Protein AF-A0A8K0PAA3-F1 (afdb_monomer_lite)

pLDDT: mean 71.86, std 12.26, range [36.81, 88.88]

Foldseek 3Di:
DAFDPDAAPAEFDWDWDWDDDPVGIDTDIDTPLPDDDDDDDDPFPAFDDPVPQSNYKYWDDPDPPDDITIDTDGTDDPNHPCVVVVRVVVVVVCCVVCCVVCVPPD

Organism: Ladona fulva (NCBI:txid123851)

Radius of gyration: 17.22 Å; chains: 1; bounding b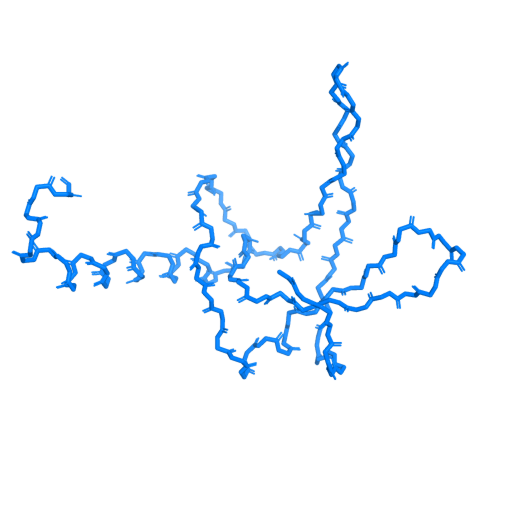ox: 40×32×52 Å

Sequence (106 aa):
MSRATSWGLCYLPHHGVHKFTPHGSKLRVALDASSILRTRYSKCQILITPVHRGLRHILWRDDSARALQEFELNTVIYGVVTSPYLAIRTLNQQLNDEGETFPWGA

Structure (mmCIF, N/CA/C/O backbone):
data_AF-A0A8K0PAA3-F1
#
_entry.id   AF-A0A8K0PAA3-F1
#
loop_
_atom_site.group_PDB
_atom_site.id
_atom_site.type_symbol
_atom_site.label_atom_id
_atom_site.label_alt_id
_atom_site.label_comp_id
_atom_site.label_asym_id
_atom_site.label_entity_id
_atom_site.label_seq_id
_atom_site.pdbx_PDB_ins_code
_atom_site.Cartn_x
_atom_site.Cartn_y
_atom_site.Cartn_z
_atom_site.occupancy
_atom_site.B_iso_or_equiv
_atom_site.auth_seq_id
_atom_site.auth_comp_id
_atom_site.auth_asym_id
_atom_site.auth_atom_id
_atom_site.pdbx_PDB_model_num
ATOM 1 N N . MET A 1 1 ? 3.661 -7.327 2.336 1.00 73.06 1 MET A N 1
ATOM 2 C CA . MET A 1 1 ? 3.349 -7.558 0.911 1.00 73.06 1 MET A CA 1
ATOM 3 C C . MET A 1 1 ? 3.538 -9.031 0.619 1.00 73.06 1 MET A C 1
ATOM 5 O O . MET A 1 1 ? 4.423 -9.633 1.220 1.00 73.06 1 MET A O 1
ATOM 9 N N . SER A 1 2 ? 2.714 -9.598 -0.248 1.00 83.94 2 SER A N 1
ATOM 10 C CA . SER A 1 2 ? 2.820 -10.981 -0.732 1.00 83.94 2 SER A CA 1
ATOM 11 C C . SER A 1 2 ? 2.639 -10.997 -2.246 1.00 83.94 2 SER A C 1
ATOM 13 O O . SER A 1 2 ? 2.134 -10.025 -2.804 1.00 83.94 2 SER A O 1
ATOM 15 N N . ARG A 1 3 ? 3.067 -12.068 -2.925 1.00 85.12 3 ARG A N 1
ATOM 16 C CA . ARG A 1 3 ? 2.736 -12.241 -4.348 1.00 85.12 3 ARG A CA 1
ATOM 17 C C . ARG A 1 3 ? 1.220 -12.307 -4.497 1.00 85.12 3 ARG A C 1
ATOM 19 O O . ARG A 1 3 ? 0.573 -12.977 -3.693 1.00 85.12 3 ARG A O 1
ATOM 26 N N . ALA A 1 4 ? 0.688 -11.613 -5.496 1.00 81.81 4 ALA A N 1
ATOM 27 C CA . ALA A 1 4 ? -0.734 -11.671 -5.787 1.00 81.81 4 ALA A CA 1
ATOM 28 C C . ALA A 1 4 ? -1.104 -13.089 -6.245 1.00 81.81 4 ALA A C 1
ATOM 30 O O . ALA A 1 4 ? -0.409 -13.688 -7.071 1.00 81.81 4 ALA A O 1
ATOM 31 N N . THR A 1 5 ? -2.171 -13.641 -5.672 1.00 79.62 5 THR A N 1
ATOM 32 C CA . THR A 1 5 ? -2.729 -14.949 -6.056 1.00 79.62 5 THR A CA 1
ATOM 33 C C . THR A 1 5 ? -3.873 -14.814 -7.062 1.00 79.62 5 THR A C 1
ATOM 35 O O . THR A 1 5 ? -4.281 -15.805 -7.663 1.00 79.62 5 THR A O 1
ATOM 38 N N . SER A 1 6 ? -4.359 -13.590 -7.275 1.00 80.31 6 SER A N 1
ATOM 39 C CA . SER A 1 6 ? -5.367 -13.211 -8.262 1.00 80.31 6 SER A CA 1
ATOM 40 C C . SER A 1 6 ? -4.981 -11.899 -8.941 1.00 80.31 6 SER A C 1
ATOM 42 O O . SER A 1 6 ? -4.197 -11.124 -8.397 1.00 80.31 6 SER A O 1
ATOM 44 N N . TRP A 1 7 ? -5.570 -11.632 -10.103 1.00 77.00 7 TRP A N 1
ATOM 45 C CA . TRP A 1 7 ? -5.410 -10.357 -10.801 1.00 77.00 7 TRP A CA 1
ATOM 46 C C . TRP A 1 7 ? -6.000 -9.210 -9.974 1.00 77.00 7 TRP A C 1
ATOM 48 O O . TRP A 1 7 ? -7.099 -9.339 -9.427 1.00 77.00 7 TRP A O 1
ATOM 58 N N . GLY A 1 8 ? -5.270 -8.100 -9.877 1.00 72.62 8 GLY A N 1
ATOM 59 C CA . GLY A 1 8 ? -5.733 -6.896 -9.203 1.00 72.62 8 GLY A CA 1
ATOM 60 C C . GLY A 1 8 ? -6.891 -6.232 -9.941 1.00 72.62 8 GLY A C 1
ATOM 61 O O . GLY A 1 8 ? -6.860 -6.060 -11.157 1.00 72.62 8 GLY A O 1
ATOM 62 N N . LEU A 1 9 ? -7.904 -5.796 -9.191 1.00 77.56 9 LEU A N 1
ATOM 63 C CA . LEU A 1 9 ? -8.978 -4.952 -9.727 1.00 77.56 9 LEU A CA 1
ATOM 64 C C . LEU A 1 9 ? -8.473 -3.533 -10.036 1.00 77.56 9 LEU A C 1
ATOM 66 O O . LEU A 1 9 ? -9.050 -2.833 -10.863 1.00 77.56 9 LEU A O 1
ATOM 70 N N . CYS A 1 10 ? -7.411 -3.097 -9.352 1.00 76.88 10 CYS A N 1
ATOM 71 C CA . CYS A 1 10 ? -6.773 -1.799 -9.540 1.00 76.88 10 CYS A CA 1
ATOM 72 C C . CYS A 1 10 ? -5.281 -1.873 -9.184 1.00 76.88 10 CYS A C 1
ATOM 74 O O . CYS A 1 10 ? -4.901 -2.536 -8.212 1.00 76.88 10 CYS A O 1
ATOM 76 N N . TYR A 1 11 ? -4.454 -1.150 -9.943 1.00 81.06 11 TYR A N 1
ATOM 77 C CA . TYR A 1 11 ? -3.011 -1.051 -9.737 1.00 81.06 11 TYR A CA 1
ATOM 78 C C . TYR A 1 11 ? -2.627 0.342 -9.251 1.00 81.06 11 TYR A C 1
ATOM 80 O O . TYR A 1 11 ? -2.999 1.348 -9.853 1.00 81.06 11 TYR A O 1
ATOM 88 N N . LEU A 1 12 ? -1.843 0.401 -8.176 1.00 80.19 12 LEU A N 1
ATOM 89 C CA . LEU A 1 12 ? -1.353 1.662 -7.639 1.00 80.19 12 LEU A CA 1
ATOM 90 C 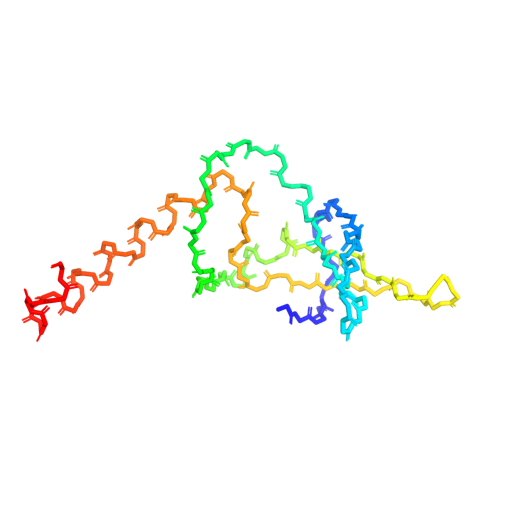C . LEU A 1 12 ? -0.116 2.125 -8.426 1.00 80.19 12 LEU A C 1
ATOM 92 O O . LEU A 1 12 ? 0.883 1.387 -8.479 1.00 80.19 12 LEU A O 1
ATOM 96 N N . PRO A 1 13 ? -0.138 3.340 -9.007 1.00 79.00 13 PRO A N 1
ATOM 97 C CA . PRO A 1 13 ? 1.054 3.921 -9.599 1.00 79.00 13 PRO A CA 1
ATOM 98 C C . PRO A 1 13 ? 2.117 4.092 -8.516 1.00 79.00 13 PRO A C 1
ATOM 100 O O . PRO A 1 13 ? 1.843 4.469 -7.374 1.00 79.00 13 PRO A O 1
ATOM 103 N N . HIS A 1 14 ? 3.354 3.762 -8.858 1.00 80.94 14 HIS A N 1
ATOM 104 C CA . HIS A 1 14 ? 4.468 3.847 -7.931 1.00 80.94 14 HIS A CA 1
ATOM 105 C C . HIS A 1 14 ? 5.770 4.064 -8.686 1.00 80.94 14 HIS A C 1
ATOM 107 O O . HIS A 1 14 ? 5.898 3.690 -9.850 1.00 80.94 14 HIS A O 1
ATOM 113 N N . HIS A 1 15 ? 6.742 4.675 -8.017 1.00 78.25 15 HIS A N 1
ATOM 114 C CA . HIS A 1 15 ? 8.066 4.903 -8.576 1.00 78.25 15 HIS A CA 1
ATOM 115 C C . HIS A 1 15 ? 9.158 4.558 -7.565 1.00 78.25 15 HIS A C 1
ATOM 117 O O . HIS A 1 15 ? 8.993 4.666 -6.344 1.00 78.25 15 HIS A O 1
ATOM 123 N N . GLY A 1 16 ? 10.294 4.107 -8.094 1.00 77.38 16 GLY A N 1
ATOM 124 C CA . GLY A 1 16 ? 11.490 3.848 -7.309 1.00 77.38 16 GLY A CA 1
ATOM 125 C C . GLY A 1 16 ? 12.133 5.156 -6.858 1.00 77.38 16 GLY A C 1
ATOM 126 O O . GLY A 1 16 ? 12.425 6.032 -7.665 1.00 77.38 16 GLY A O 1
ATOM 127 N N . VAL A 1 17 ? 12.390 5.277 -5.561 1.00 77.94 17 VAL A N 1
ATOM 128 C CA . VAL A 1 17 ? 13.191 6.346 -4.968 1.00 77.94 17 VAL A CA 1
ATOM 129 C C . VAL A 1 17 ? 14.518 5.743 -4.535 1.00 77.94 17 VAL A C 1
ATOM 131 O O . VAL A 1 17 ? 14.599 5.009 -3.544 1.00 77.94 17 VAL A O 1
ATOM 134 N N . HIS A 1 18 ? 15.571 6.059 -5.281 1.00 75.69 18 HIS A N 1
ATOM 135 C CA . HIS A 1 18 ? 16.930 5.680 -4.925 1.00 75.69 18 HIS A CA 1
ATOM 136 C C . HIS A 1 18 ? 17.459 6.640 -3.865 1.00 75.69 18 HIS A C 1
ATOM 138 O O . HIS A 1 18 ? 17.556 7.845 -4.088 1.00 75.69 18 HIS A O 1
ATOM 144 N N . LYS A 1 19 ? 17.823 6.105 -2.699 1.00 73.50 19 LYS A N 1
ATOM 145 C CA . LYS A 1 19 ? 18.545 6.865 -1.682 1.00 73.50 19 LYS A CA 1
ATOM 146 C C . LYS A 1 19 ? 19.966 6.338 -1.588 1.00 73.50 19 LYS A C 1
ATOM 148 O O . LYS A 1 19 ? 20.182 5.221 -1.122 1.00 73.50 19 LYS A O 1
ATOM 153 N N . PHE A 1 20 ? 20.920 7.153 -2.007 1.00 74.38 20 PHE A N 1
ATOM 154 C CA . PHE A 1 20 ? 22.335 6.858 -1.834 1.00 74.38 20 PHE A CA 1
ATOM 155 C C . PHE A 1 20 ? 22.757 7.224 -0.411 1.00 74.38 20 PHE A C 1
ATOM 157 O O . PHE A 1 20 ? 22.494 8.333 0.059 1.00 74.38 20 PHE A O 1
ATOM 164 N N . THR A 1 21 ? 23.358 6.275 0.301 1.00 75.06 21 THR A N 1
ATOM 165 C CA . THR A 1 21 ? 24.011 6.510 1.590 1.00 75.06 21 THR A CA 1
ATOM 166 C C . THR A 1 21 ? 25.475 6.068 1.499 1.00 75.06 21 THR A C 1
ATOM 168 O O . THR A 1 21 ? 25.815 5.256 0.636 1.00 75.06 21 THR A O 1
ATOM 171 N N . PRO A 1 22 ? 26.363 6.553 2.389 1.00 76.19 22 PRO A N 1
ATOM 172 C CA . PRO A 1 22 ? 27.779 6.173 2.365 1.00 76.19 22 PRO A CA 1
ATOM 173 C C . PRO A 1 22 ? 28.035 4.663 2.525 1.00 76.19 22 PRO A C 1
ATOM 175 O O . PRO A 1 22 ? 29.129 4.202 2.243 1.00 76.19 22 PRO A O 1
ATOM 178 N N . HIS A 1 23 ? 27.043 3.897 2.999 1.00 77.88 23 HIS A N 1
ATOM 179 C CA . HIS A 1 23 ? 27.126 2.450 3.250 1.00 77.88 23 HIS A CA 1
ATOM 180 C C . HIS A 1 23 ? 26.333 1.615 2.223 1.00 77.88 23 HIS A C 1
ATOM 182 O O . HIS A 1 23 ? 26.143 0.417 2.417 1.00 77.88 23 HIS A O 1
ATOM 188 N N . GLY A 1 24 ? 25.822 2.233 1.152 1.00 73.44 24 GLY A N 1
ATOM 189 C CA . GLY A 1 24 ? 25.108 1.537 0.082 1.00 73.44 24 GLY A CA 1
ATOM 190 C C . GLY A 1 24 ? 23.966 2.347 -0.524 1.00 73.44 24 GLY A C 1
ATOM 191 O O . GLY A 1 24 ? 23.534 3.377 -0.009 1.00 73.44 24 GLY A O 1
ATOM 192 N N . SER A 1 25 ? 23.439 1.868 -1.646 1.00 72.69 25 SER A N 1
ATOM 193 C CA . SER A 1 25 ? 22.199 2.403 -2.203 1.00 72.69 25 SER A CA 1
ATOM 194 C C . SER A 1 25 ? 21.007 1.634 -1.630 1.00 72.69 25 SER A C 1
ATOM 196 O O . SER A 1 25 ? 21.017 0.408 -1.537 1.00 72.69 25 SER A O 1
ATOM 198 N N . LYS A 1 26 ? 19.970 2.357 -1.203 1.00 73.31 26 LYS A N 1
ATOM 199 C CA . LYS A 1 26 ? 18.703 1.774 -0.755 1.00 73.31 26 LYS A CA 1
ATOM 200 C C . LYS A 1 26 ? 17.601 2.201 -1.711 1.00 73.31 26 LYS A C 1
ATOM 202 O O . LYS A 1 26 ? 17.242 3.379 -1.745 1.00 73.31 26 LYS A O 1
ATOM 207 N N . LEU A 1 27 ? 17.041 1.240 -2.440 1.00 72.00 27 LEU A N 1
ATOM 208 C CA . LEU A 1 27 ? 15.825 1.450 -3.215 1.00 72.00 27 LEU A CA 1
ATOM 209 C C . LEU A 1 27 ? 14.619 1.449 -2.270 1.00 72.00 27 LEU A C 1
ATOM 211 O O . LEU A 1 27 ? 14.456 0.559 -1.432 1.00 72.00 27 LEU A O 1
ATOM 215 N N . ARG A 1 28 ? 13.791 2.484 -2.373 1.00 74.38 28 ARG A N 1
ATOM 216 C CA . ARG A 1 28 ? 12.477 2.559 -1.732 1.00 74.38 28 ARG A CA 1
ATOM 217 C C . ARG A 1 28 ? 11.422 2.665 -2.817 1.00 74.38 28 ARG A C 1
ATOM 219 O O . ARG A 1 28 ? 11.688 3.227 -3.869 1.00 74.38 28 ARG A O 1
ATOM 226 N N . VAL A 1 29 ? 10.225 2.172 -2.545 1.00 73.62 29 VAL A N 1
ATOM 227 C CA . VAL A 1 29 ? 9.078 2.363 -3.434 1.00 73.62 29 VAL A CA 1
ATOM 228 C C . VAL A 1 29 ? 8.219 3.467 -2.849 1.00 73.62 29 VAL A C 1
ATOM 230 O O . VAL A 1 29 ? 7.768 3.353 -1.708 1.00 73.62 29 VAL A O 1
ATOM 233 N N . ALA A 1 30 ? 8.032 4.546 -3.602 1.00 71.75 30 ALA A N 1
ATOM 234 C CA . ALA A 1 30 ? 7.027 5.548 -3.299 1.00 71.75 30 ALA A CA 1
ATOM 235 C C . ALA A 1 30 ? 5.765 5.191 -4.083 1.00 71.75 30 ALA A C 1
ATOM 237 O O . ALA A 1 30 ? 5.775 5.173 -5.312 1.00 71.75 30 ALA A O 1
ATOM 238 N N . LEU A 1 31 ? 4.697 4.865 -3.359 1.00 71.38 31 LEU A N 1
ATOM 239 C CA . LEU A 1 31 ? 3.373 4.709 -3.947 1.00 71.38 31 LEU A CA 1
ATOM 240 C C . LEU A 1 31 ? 2.807 6.115 -4.145 1.00 71.38 31 LEU A C 1
ATOM 242 O O . LEU A 1 31 ? 2.760 6.893 -3.188 1.00 71.38 31 LEU A O 1
ATOM 246 N N . ASP A 1 32 ? 2.410 6.447 -5.369 1.00 60.81 32 ASP A N 1
ATOM 247 C CA . ASP A 1 32 ? 1.676 7.678 -5.629 1.00 60.81 32 ASP A CA 1
ATOM 248 C C . ASP A 1 32 ? 0.225 7.450 -5.208 1.00 60.81 32 ASP A C 1
ATOM 250 O O . ASP A 1 32 ? -0.622 6.977 -5.961 1.00 60.81 32 ASP A O 1
ATOM 254 N N . ALA A 1 33 ? -0.025 7.703 -3.929 1.00 54.31 33 ALA A N 1
ATOM 255 C CA . ALA A 1 33 ? -1.346 7.615 -3.333 1.00 54.31 33 ALA A CA 1
ATOM 256 C C . ALA A 1 33 ? -2.051 8.981 -3.310 1.00 54.31 33 ALA A C 1
ATOM 258 O O . ALA A 1 33 ? -2.963 9.142 -2.504 1.00 54.31 33 ALA A O 1
ATOM 259 N N . SER A 1 34 ? -1.612 9.951 -4.135 1.00 46.22 34 SER A N 1
ATOM 260 C CA . SER A 1 34 ? -1.944 11.385 -4.073 1.00 46.22 34 SER A CA 1
ATOM 261 C C . SER A 1 34 ? -3.390 11.699 -3.688 1.00 46.22 34 SER A C 1
ATOM 263 O O . SER A 1 34 ? -4.278 12.001 -4.473 1.00 46.22 34 SER A O 1
ATOM 265 N N . SER A 1 35 ? -3.581 11.718 -2.382 1.00 41.97 35 SER A N 1
ATOM 266 C CA . SER A 1 35 ? -4.590 12.468 -1.686 1.00 41.97 35 SER A CA 1
ATOM 267 C C . SER A 1 35 ? -3.893 12.926 -0.406 1.00 41.97 35 SER A C 1
ATOM 269 O O . SER A 1 35 ? -3.549 12.154 0.487 1.00 41.97 35 SER A O 1
ATOM 271 N N . ILE A 1 36 ? -3.497 14.200 -0.467 1.00 42.16 36 ILE A N 1
ATOM 272 C CA . ILE A 1 36 ? -2.686 14.961 0.487 1.00 42.16 36 ILE A CA 1
ATOM 273 C C . ILE A 1 36 ? -2.994 14.576 1.934 1.00 42.16 36 ILE A C 1
ATOM 275 O O . ILE A 1 36 ? -4.142 14.666 2.348 1.00 42.16 36 ILE A O 1
ATOM 279 N N . LEU A 1 37 ? -1.957 14.282 2.728 1.00 39.88 37 LEU A N 1
ATOM 280 C CA . LEU A 1 37 ? -1.923 14.653 4.144 1.00 39.88 37 LEU A CA 1
ATOM 281 C C . LEU A 1 37 ? -0.483 14.834 4.636 1.00 39.88 37 LEU A C 1
ATOM 283 O O . LEU A 1 37 ? 0.415 14.020 4.423 1.00 39.88 37 LEU A O 1
ATOM 287 N N . ARG A 1 38 ? -0.285 15.988 5.269 1.00 40.62 38 ARG A N 1
ATOM 288 C CA . ARG A 1 38 ? 0.980 16.594 5.671 1.00 40.62 38 ARG A CA 1
ATOM 289 C C . ARG A 1 38 ? 1.332 16.182 7.100 1.00 40.62 38 ARG A C 1
ATOM 291 O O . ARG A 1 38 ? 1.436 17.043 7.962 1.00 40.62 38 ARG A O 1
ATOM 298 N N . THR A 1 39 ? 1.523 14.892 7.362 1.00 36.81 39 THR A N 1
ATOM 299 C CA . THR A 1 39 ? 2.004 14.456 8.683 1.00 36.81 39 THR A CA 1
ATOM 300 C C . THR A 1 39 ? 2.888 13.226 8.550 1.00 36.81 39 THR A C 1
ATOM 302 O O . THR A 1 39 ? 2.482 12.197 8.016 1.00 36.81 39 THR A O 1
ATOM 305 N N . ARG A 1 40 ? 4.140 13.347 9.002 1.00 44.88 40 ARG A N 1
ATOM 306 C CA . ARG A 1 40 ? 5.059 12.212 9.124 1.00 44.88 40 ARG A CA 1
ATOM 307 C C . ARG A 1 40 ? 4.757 11.470 10.431 1.00 44.88 40 ARG A C 1
ATOM 309 O O . ARG A 1 40 ? 4.428 12.119 11.414 1.00 44.88 40 ARG A O 1
ATOM 316 N N . TYR A 1 41 ? 4.951 10.148 10.401 1.00 46.25 41 TYR A N 1
ATOM 317 C CA . TYR A 1 41 ? 4.911 9.165 11.504 1.00 46.25 41 TYR A CA 1
ATOM 318 C C . TYR A 1 41 ? 3.551 8.518 11.822 1.00 46.25 41 TYR A C 1
ATOM 320 O O . TYR A 1 41 ? 2.719 9.111 12.495 1.00 46.25 41 TYR A O 1
ATOM 328 N N . SER A 1 42 ? 3.374 7.245 11.430 1.00 46.31 42 SER A N 1
ATOM 329 C CA . SER A 1 42 ? 2.515 6.257 12.136 1.00 46.31 42 SER A CA 1
ATOM 330 C C . SER A 1 42 ? 2.831 4.840 11.643 1.00 46.31 42 SER A C 1
ATOM 332 O O . SER A 1 42 ? 2.545 4.533 10.501 1.00 46.31 42 SER A O 1
ATOM 334 N N . LYS A 1 43 ? 3.449 3.946 12.417 1.00 42.56 43 LYS A N 1
ATOM 335 C CA . LYS A 1 43 ? 3.791 2.573 11.970 1.00 42.56 43 LYS A CA 1
ATOM 336 C C . LYS A 1 43 ? 2.539 1.833 11.439 1.00 42.56 43 LYS A C 1
ATOM 338 O O . LYS A 1 43 ? 1.590 1.629 12.183 1.00 42.56 43 LYS A O 1
ATOM 343 N N . CYS A 1 44 ? 2.511 1.444 10.161 1.00 53.12 44 CYS A N 1
ATOM 344 C CA . CYS A 1 44 ? 1.352 0.780 9.545 1.00 53.12 44 CYS A CA 1
ATOM 345 C C . CYS A 1 44 ? 1.251 -0.705 9.949 1.00 53.12 44 CYS A C 1
ATOM 347 O O . CYS A 1 44 ? 1.662 -1.584 9.195 1.00 53.12 44 CYS A O 1
ATOM 349 N N . GLN A 1 45 ? 0.715 -0.991 11.139 1.00 57.88 45 GLN A N 1
ATOM 350 C CA . GLN A 1 45 ? 0.473 -2.357 11.643 1.00 57.88 45 GLN A CA 1
ATOM 351 C C . GLN A 1 45 ? -0.989 -2.817 11.487 1.00 57.88 45 GLN A C 1
ATOM 353 O O . GLN A 1 45 ? -1.417 -3.761 12.140 1.00 57.88 45 GLN A O 1
ATOM 358 N N . ILE A 1 46 ? -1.763 -2.177 10.607 1.00 65.94 46 ILE A N 1
ATOM 359 C CA . ILE A 1 46 ? -3.175 -2.514 10.386 1.00 65.94 46 ILE A CA 1
ATOM 360 C C . ILE A 1 46 ? -3.281 -3.425 9.165 1.00 65.94 46 ILE A C 1
ATOM 362 O O . ILE A 1 46 ? -3.015 -2.994 8.037 1.00 65.94 46 ILE A O 1
ATOM 366 N N . LEU A 1 47 ? -3.664 -4.681 9.396 1.00 74.44 47 LEU A N 1
ATOM 367 C CA . LEU A 1 47 ? -3.960 -5.642 8.338 1.00 74.44 47 LEU A CA 1
ATOM 368 C C . LEU A 1 47 ? -5.286 -5.296 7.659 1.00 74.44 47 LEU A C 1
ATOM 370 O O . LEU A 1 47 ? -6.275 -4.967 8.307 1.00 74.44 47 LEU A O 1
ATOM 374 N N . ILE A 1 48 ? -5.302 -5.397 6.336 1.00 72.31 48 ILE A N 1
ATOM 375 C CA . ILE A 1 48 ? -6.505 -5.197 5.532 1.00 72.31 48 ILE A CA 1
ATOM 376 C C . ILE A 1 48 ? -7.258 -6.524 5.450 1.00 72.31 48 ILE A C 1
ATOM 378 O O . ILE A 1 48 ? -6.652 -7.582 5.238 1.00 72.31 48 ILE A O 1
ATOM 382 N N . THR A 1 49 ? -8.581 -6.467 5.577 1.00 75.81 49 THR A N 1
ATOM 383 C CA . THR A 1 49 ? -9.473 -7.608 5.344 1.00 75.81 49 THR A CA 1
ATOM 384 C C . THR A 1 49 ? -9.257 -8.163 3.931 1.00 75.81 49 THR A C 1
ATOM 386 O O . THR A 1 49 ? -9.206 -7.364 2.996 1.00 75.81 49 THR A O 1
ATOM 389 N N . PRO A 1 50 ? -9.170 -9.492 3.727 1.00 76.62 50 PRO A N 1
ATOM 390 C CA . PRO A 1 50 ? -8.892 -10.092 2.415 1.00 76.62 50 PRO A CA 1
ATOM 391 C C . PRO A 1 50 ? -9.745 -9.539 1.262 1.00 76.62 50 PRO A C 1
ATOM 393 O O . PRO A 1 50 ? -9.220 -9.268 0.189 1.00 76.62 50 PRO A O 1
ATOM 396 N N . VAL A 1 51 ? -11.028 -9.252 1.517 1.00 74.31 51 VAL A N 1
ATOM 397 C CA . VAL A 1 51 ? -11.969 -8.693 0.527 1.00 74.31 51 VAL A CA 1
ATOM 398 C C . VAL A 1 51 ? -11.538 -7.335 -0.051 1.00 74.31 51 VAL A C 1
ATOM 400 O O . VAL A 1 51 ? -11.893 -7.003 -1.177 1.00 74.31 51 VAL A O 1
ATOM 403 N N . HIS A 1 52 ? -10.760 -6.543 0.692 1.00 69.31 52 HIS A N 1
ATOM 404 C CA . HIS A 1 52 ? -10.331 -5.202 0.280 1.00 69.31 52 HIS A CA 1
ATOM 405 C C . HIS A 1 52 ? -8.895 -5.152 -0.251 1.00 69.31 52 HIS A C 1
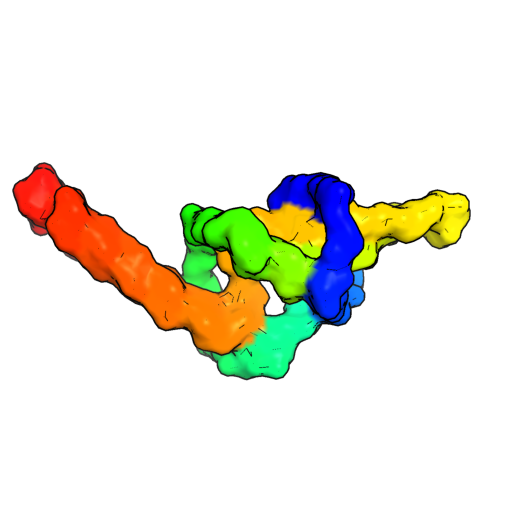ATOM 407 O O . HIS A 1 52 ? -8.425 -4.082 -0.646 1.00 69.31 52 HIS A O 1
ATOM 413 N N . ARG A 1 53 ? -8.179 -6.280 -0.265 1.00 74.00 53 ARG A N 1
ATOM 414 C CA . ARG A 1 53 ? -6.790 -6.313 -0.737 1.00 74.00 53 ARG A CA 1
ATOM 415 C C . ARG A 1 53 ? -6.675 -6.287 -2.262 1.00 74.00 53 ARG A C 1
ATOM 417 O O . ARG A 1 53 ? -5.738 -5.682 -2.773 1.00 74.00 53 ARG A O 1
ATOM 424 N N . GLY A 1 54 ? -7.702 -6.781 -2.963 1.00 68.94 54 GLY A N 1
ATOM 425 C CA . GLY A 1 54 ? -7.823 -6.752 -4.430 1.00 68.94 54 GLY A CA 1
ATOM 426 C C . GLY A 1 54 ? -7.734 -5.358 -5.070 1.00 68.94 54 GLY A C 1
ATOM 427 O O . GLY A 1 54 ? -7.497 -5.228 -6.267 1.00 68.94 54 GLY A O 1
ATOM 428 N N . LEU A 1 55 ? -7.912 -4.299 -4.271 1.00 69.25 55 LEU A N 1
ATOM 429 C CA . LEU A 1 55 ? -7.833 -2.899 -4.700 1.00 69.25 55 LEU A CA 1
ATOM 430 C C . LEU A 1 55 ? -6.431 -2.288 -4.531 1.00 69.25 55 LEU A C 1
ATOM 432 O O . LEU A 1 55 ? -6.250 -1.096 -4.771 1.00 69.25 55 LEU A O 1
ATOM 436 N N . ARG A 1 56 ? -5.452 -3.055 -4.036 1.00 75.44 56 ARG A N 1
ATOM 437 C CA . ARG A 1 56 ? -4.120 -2.553 -3.664 1.00 75.44 56 ARG A CA 1
ATOM 438 C C . ARG A 1 56 ? -3.015 -3.444 -4.211 1.00 75.44 56 ARG A C 1
ATOM 440 O O . ARG A 1 56 ? -2.219 -4.011 -3.457 1.00 75.44 56 ARG A O 1
ATOM 447 N N . HIS A 1 57 ? -2.981 -3.539 -5.533 1.00 83.69 57 HIS A N 1
ATOM 448 C CA . HIS A 1 57 ? -1.963 -4.281 -6.257 1.00 83.69 57 HIS A CA 1
ATOM 449 C C . HIS A 1 57 ? -0.885 -3.338 -6.790 1.00 83.69 57 HIS A C 1
ATOM 451 O O . HIS A 1 57 ? -1.148 -2.179 -7.118 1.00 83.69 57 HIS A O 1
ATOM 457 N N . ILE A 1 58 ? 0.347 -3.833 -6.862 1.00 85.50 58 ILE A N 1
ATOM 458 C CA . ILE A 1 58 ? 1.475 -3.145 -7.490 1.00 85.50 58 ILE A CA 1
ATOM 459 C C . ILE A 1 58 ? 2.175 -4.090 -8.460 1.00 85.50 58 ILE A C 1
ATOM 461 O O . ILE A 1 58 ? 2.281 -5.293 -8.218 1.00 85.50 58 ILE A O 1
ATOM 465 N N . LEU A 1 59 ? 2.679 -3.519 -9.548 1.00 86.06 59 LEU A N 1
ATOM 466 C CA . LEU A 1 59 ? 3.485 -4.220 -10.540 1.00 86.06 59 LEU A CA 1
ATOM 467 C C . LEU A 1 59 ? 4.963 -3.944 -10.285 1.00 86.06 59 LEU A C 1
ATOM 469 O O . LEU A 1 59 ? 5.421 -2.824 -10.457 1.00 86.06 59 LEU A O 1
ATOM 473 N N . TRP A 1 60 ? 5.721 -4.958 -9.897 1.00 83.81 60 TRP A N 1
ATOM 474 C CA . TRP A 1 60 ? 7.138 -4.839 -9.590 1.00 83.81 60 TRP A CA 1
ATOM 475 C C . TRP A 1 60 ? 7.995 -5.573 -10.614 1.00 83.81 60 TRP A C 1
ATOM 477 O O . TRP A 1 60 ? 7.679 -6.683 -11.045 1.00 83.81 60 TRP A O 1
ATOM 487 N N . ARG A 1 61 ? 9.127 -4.969 -10.969 1.00 84.12 61 ARG A N 1
ATOM 488 C CA . ARG A 1 61 ? 10.163 -5.606 -11.775 1.00 84.12 61 ARG A CA 1
ATOM 489 C C . ARG A 1 61 ? 11.521 -5.070 -11.347 1.00 84.12 61 ARG A C 1
ATOM 491 O O . ARG A 1 61 ? 11.712 -3.860 -11.289 1.00 84.12 61 ARG A O 1
ATOM 498 N N . ASP A 1 62 ? 12.440 -5.972 -11.035 1.00 80.50 62 ASP A N 1
ATOM 499 C CA . ASP A 1 62 ? 13.817 -5.650 -10.660 1.00 80.50 62 ASP A CA 1
ATOM 500 C C . ASP A 1 62 ? 14.730 -5.470 -11.880 1.00 80.50 62 ASP A C 1
ATOM 502 O O . ASP A 1 62 ? 15.609 -4.614 -11.866 1.00 80.50 62 ASP A O 1
ATOM 506 N N . ASP A 1 63 ? 14.488 -6.237 -12.943 1.00 79.56 63 ASP A N 1
ATOM 507 C CA . ASP A 1 63 ? 15.235 -6.179 -14.200 1.00 79.56 63 ASP A CA 1
ATOM 508 C C . ASP A 1 63 ? 14.268 -6.133 -15.384 1.00 79.56 63 ASP A C 1
ATOM 510 O O . ASP A 1 63 ? 13.368 -6.963 -15.488 1.00 79.56 63 ASP A O 1
ATOM 514 N N . SER A 1 64 ? 14.483 -5.191 -16.303 1.00 80.94 64 SER A N 1
ATOM 515 C CA . SER A 1 64 ? 13.751 -5.060 -17.566 1.00 80.94 64 SER A CA 1
ATOM 516 C C . SER A 1 64 ? 13.580 -6.376 -18.341 1.00 80.94 64 SER A C 1
ATOM 518 O O . SER A 1 64 ? 12.514 -6.576 -18.928 1.00 80.94 64 SER A O 1
ATOM 520 N N . ALA A 1 65 ? 14.566 -7.281 -18.281 1.00 85.12 65 ALA A N 1
ATOM 521 C CA . ALA A 1 65 ? 14.552 -8.579 -18.956 1.00 85.12 65 ALA A CA 1
ATOM 522 C C . ALA A 1 65 ? 13.653 -9.627 -18.275 1.00 85.12 65 ALA A C 1
ATOM 524 O O . ALA A 1 65 ? 13.289 -10.631 -18.889 1.00 85.12 65 ALA A O 1
ATOM 525 N N . ARG A 1 66 ? 13.279 -9.418 -17.008 1.00 83.69 66 ARG A N 1
ATOM 526 C CA . ARG A 1 66 ? 12.394 -10.317 -16.260 1.00 83.69 66 ARG A CA 1
ATOM 527 C C . ARG A 1 66 ? 10.9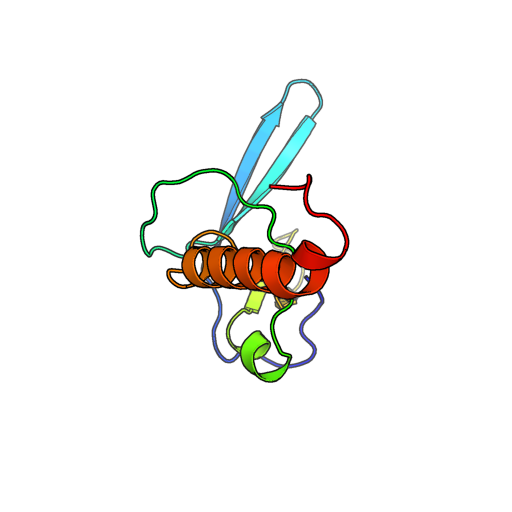28 -9.969 -16.498 1.00 83.69 66 ARG A C 1
ATOM 529 O O . ARG A 1 66 ? 10.563 -8.824 -16.763 1.00 83.69 66 ARG A O 1
ATOM 536 N N . ALA A 1 67 ? 10.065 -10.974 -16.375 1.00 85.25 67 ALA A N 1
ATOM 537 C CA . ALA A 1 67 ? 8.623 -10.770 -16.439 1.00 85.25 67 ALA A CA 1
ATOM 538 C C . ALA A 1 67 ? 8.147 -9.855 -15.296 1.00 85.25 67 ALA A C 1
ATOM 540 O O . ALA A 1 67 ? 8.674 -9.904 -14.182 1.00 85.25 67 ALA A O 1
ATOM 541 N N . LEU A 1 68 ? 7.134 -9.030 -15.576 1.00 85.44 68 LEU A N 1
ATOM 542 C CA . LEU A 1 68 ? 6.486 -8.189 -14.569 1.00 85.44 68 LEU A CA 1
ATOM 543 C C . LEU A 1 68 ? 5.876 -9.075 -13.478 1.00 85.44 68 LEU A C 1
ATOM 545 O O . LEU A 1 68 ? 5.149 -10.018 -13.785 1.00 85.44 68 LEU A O 1
ATOM 549 N N . GLN A 1 69 ? 6.176 -8.781 -12.219 1.00 87.88 69 GLN A N 1
ATOM 550 C CA . GLN A 1 69 ? 5.625 -9.492 -11.072 1.00 87.88 69 GLN A CA 1
ATOM 551 C C . GLN A 1 69 ? 4.525 -8.660 -10.426 1.00 87.88 69 GLN A C 1
ATOM 553 O O . GLN A 1 69 ? 4.617 -7.438 -10.365 1.00 87.88 69 GLN A O 1
ATOM 55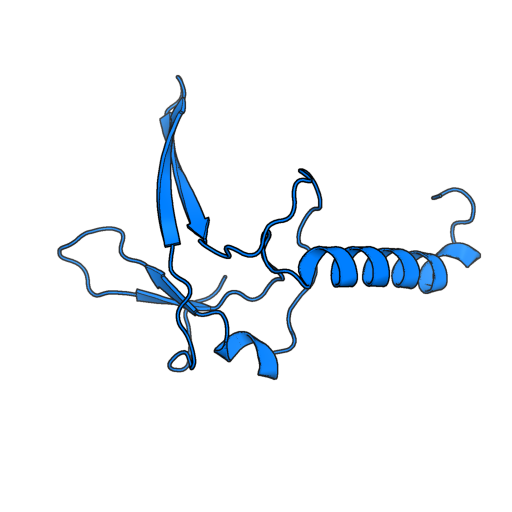8 N N . GLU A 1 70 ? 3.505 -9.324 -9.898 1.00 88.88 70 GLU A N 1
ATOM 559 C CA . GLU A 1 70 ? 2.397 -8.664 -9.219 1.00 88.88 70 GLU A CA 1
ATOM 560 C C . GLU A 1 70 ? 2.420 -8.964 -7.720 1.00 88.88 70 GLU A C 1
ATOM 562 O O . GLU A 1 70 ? 2.581 -10.114 -7.290 1.00 88.88 70 GLU A O 1
ATOM 567 N N . PHE A 1 71 ? 2.264 -7.912 -6.919 1.00 85.31 71 PHE A N 1
ATOM 568 C CA . PHE A 1 71 ? 2.263 -7.989 -5.466 1.00 85.31 71 PHE A CA 1
ATOM 569 C C . PHE A 1 71 ? 1.029 -7.320 -4.877 1.00 85.31 71 PHE A C 1
ATOM 571 O O . PHE A 1 71 ? 0.587 -6.268 -5.332 1.00 85.31 71 PHE A O 1
ATOM 578 N N . GLU A 1 72 ? 0.536 -7.917 -3.800 1.00 84.44 72 GLU A N 1
ATOM 579 C CA . GLU A 1 72 ? -0.609 -7.461 -3.028 1.00 84.44 72 GLU A CA 1
ATOM 580 C C . GLU A 1 72 ? -0.145 -6.840 -1.702 1.00 84.44 72 GLU A C 1
ATOM 582 O O . GLU A 1 72 ? 0.727 -7.360 -0.978 1.00 84.44 72 GLU A O 1
ATOM 587 N N . LEU A 1 73 ? -0.720 -5.682 -1.379 1.00 80.56 73 LEU A N 1
ATOM 588 C CA . LEU A 1 73 ? -0.429 -4.947 -0.155 1.00 80.56 73 LEU A CA 1
ATOM 589 C C . LEU A 1 73 ? -1.402 -5.353 0.957 1.00 80.56 73 LEU A C 1
ATOM 591 O O . LEU A 1 73 ? -2.555 -4.938 0.993 1.00 80.56 73 LEU A O 1
ATOM 595 N N . ASN A 1 74 ? -0.894 -6.123 1.920 1.00 78.38 74 ASN A N 1
ATOM 596 C CA . ASN A 1 74 ? -1.698 -6.674 3.022 1.00 78.38 74 ASN A CA 1
ATOM 597 C C . ASN A 1 74 ? -1.985 -5.683 4.160 1.00 78.38 74 ASN A C 1
ATOM 599 O O . ASN A 1 74 ? -2.790 -5.979 5.040 1.00 78.38 74 ASN A O 1
ATOM 603 N N . THR A 1 75 ? -1.306 -4.537 4.183 1.00 72.38 75 THR A N 1
ATOM 604 C CA . THR A 1 75 ? -1.376 -3.552 5.270 1.00 72.38 75 THR A CA 1
ATOM 605 C C . THR A 1 75 ? -1.822 -2.200 4.747 1.00 72.38 75 THR A C 1
ATOM 607 O O . THR A 1 75 ? -1.561 -1.855 3.592 1.00 72.38 75 THR A O 1
ATOM 610 N N . VAL A 1 76 ? -2.466 -1.404 5.605 1.00 69.50 76 VAL A N 1
ATOM 611 C CA . VAL A 1 76 ? -2.754 0.002 5.292 1.00 69.50 76 VAL A CA 1
ATOM 612 C C . VAL A 1 76 ? -1.446 0.700 4.923 1.00 69.50 76 VAL A C 1
ATOM 614 O O . VAL A 1 76 ? -0.459 0.561 5.632 1.00 69.50 76 VAL A O 1
ATOM 617 N N . ILE A 1 77 ? -1.415 1.390 3.786 1.00 70.94 77 ILE A N 1
ATOM 618 C CA . ILE A 1 77 ? -0.236 2.129 3.329 1.00 70.94 77 ILE A CA 1
ATOM 619 C C . ILE A 1 77 ? -0.355 3.599 3.705 1.00 70.94 77 ILE A C 1
ATOM 621 O O . ILE A 1 77 ? -1.453 4.145 3.793 1.00 70.94 77 ILE A O 1
ATOM 625 N N . TYR A 1 78 ? 0.789 4.249 3.886 1.00 64.06 78 TYR A N 1
ATOM 626 C CA . TYR A 1 78 ? 0.851 5.699 4.005 1.00 64.06 78 TYR A CA 1
ATOM 627 C C . TYR A 1 78 ? 0.313 6.375 2.745 1.00 64.06 78 TYR A C 1
ATOM 629 O O . TYR A 1 78 ? 0.542 5.895 1.637 1.00 64.06 78 TYR A O 1
ATOM 637 N N . GLY A 1 79 ? -0.348 7.519 2.921 1.00 62.78 79 GLY A N 1
ATOM 638 C CA . GLY A 1 79 ? -0.761 8.376 1.810 1.00 62.78 79 GLY A CA 1
ATOM 639 C C . GLY A 1 79 ? -2.152 8.100 1.244 1.00 62.78 79 GLY A C 1
ATOM 640 O O . GLY A 1 79 ? -2.557 8.824 0.350 1.00 62.78 79 GLY A O 1
ATOM 641 N N . VAL A 1 80 ? -2.911 7.127 1.764 1.00 65.69 80 VAL A N 1
ATOM 642 C CA . VAL A 1 80 ? -4.352 7.026 1.461 1.00 65.69 80 VAL A CA 1
ATOM 643 C C . VAL A 1 80 ? -5.159 7.882 2.440 1.00 65.69 80 VAL A C 1
ATOM 645 O O . VAL A 1 80 ? -4.905 7.832 3.647 1.00 65.69 80 VAL A O 1
ATOM 648 N N . VAL A 1 81 ? -6.162 8.619 1.946 1.00 67.50 81 VAL A N 1
ATOM 649 C CA . VAL A 1 81 ? -7.051 9.503 2.743 1.00 67.50 81 VAL A CA 1
ATOM 650 C C . VAL A 1 81 ? -7.608 8.868 4.011 1.00 67.50 81 VAL A C 1
ATOM 652 O O . VAL A 1 81 ? -7.782 9.541 5.022 1.00 67.50 81 VAL A O 1
ATOM 655 N N . THR A 1 82 ? -7.867 7.563 3.985 1.00 67.69 82 THR A N 1
ATOM 656 C CA . THR A 1 82 ? -8.459 6.836 5.112 1.00 67.69 82 THR A CA 1
ATOM 657 C C . THR A 1 82 ? -7.439 6.335 6.134 1.00 67.69 82 THR A C 1
ATOM 659 O O . THR A 1 82 ? -7.830 5.935 7.227 1.00 67.69 82 THR A O 1
ATOM 662 N N . SER A 1 83 ? -6.136 6.371 5.833 1.00 70.19 83 SER A N 1
ATOM 663 C CA . SER A 1 83 ? -5.086 5.879 6.735 1.00 70.19 83 SER A CA 1
ATOM 664 C C . SER A 1 83 ? -5.077 6.555 8.114 1.00 70.19 83 SER A C 1
ATOM 666 O O . SER A 1 83 ? -4.989 5.823 9.099 1.00 70.19 83 SER A O 1
ATOM 668 N N . PRO A 1 84 ? -5.159 7.896 8.246 1.00 72.12 84 PRO A N 1
ATOM 669 C CA . PRO A 1 84 ? -5.142 8.538 9.561 1.00 72.12 84 PRO A CA 1
ATOM 670 C C . PRO A 1 84 ? -6.417 8.259 10.358 1.00 72.12 84 PRO A C 1
ATOM 672 O O . PRO A 1 84 ? -6.334 8.008 11.556 1.00 72.12 84 PRO A O 1
ATOM 675 N N . TYR A 1 85 ? -7.578 8.218 9.695 1.00 77.81 85 TYR A N 1
ATOM 676 C CA . TYR A 1 85 ? -8.835 7.832 10.338 1.00 77.81 85 TYR A CA 1
ATOM 677 C C . TYR A 1 85 ? -8.749 6.418 10.927 1.00 77.81 85 TYR A C 1
ATOM 679 O O . TYR A 1 85 ? -9.081 6.207 12.093 1.00 77.81 85 TYR A O 1
ATOM 687 N N . LEU A 1 86 ? -8.244 5.457 10.145 1.00 75.44 86 LEU A N 1
ATOM 688 C CA . LEU A 1 86 ? -8.068 4.080 10.604 1.00 75.44 86 LEU A CA 1
ATOM 689 C C . LEU A 1 86 ? -7.057 3.986 11.751 1.00 75.44 86 LEU A C 1
ATOM 691 O O . LEU A 1 86 ? -7.338 3.293 12.719 1.00 75.44 86 LEU A O 1
ATOM 695 N N . ALA A 1 87 ? -5.936 4.711 11.680 1.00 75.94 87 ALA A N 1
ATOM 696 C CA . ALA A 1 87 ? -4.915 4.712 12.729 1.00 75.94 87 ALA A CA 1
ATOM 697 C C . ALA A 1 87 ? -5.440 5.247 14.072 1.00 75.94 87 ALA A C 1
ATOM 699 O O . ALA A 1 87 ? -5.218 4.627 15.112 1.00 75.94 87 ALA A O 1
ATOM 700 N N . ILE A 1 88 ? -6.174 6.365 14.051 1.00 80.62 88 ILE A N 1
ATOM 701 C CA . ILE A 1 88 ? -6.783 6.941 15.259 1.00 80.62 88 ILE A CA 1
ATOM 702 C C . ILE A 1 88 ? -7.833 5.984 15.824 1.00 80.62 88 ILE A C 1
ATOM 704 O O . ILE A 1 88 ? -7.853 5.731 17.025 1.00 80.62 88 ILE A O 1
ATOM 708 N N . ARG A 1 89 ? -8.676 5.398 14.965 1.00 81.94 89 ARG A N 1
ATOM 709 C CA . ARG A 1 89 ? -9.701 4.448 15.409 1.00 81.94 89 ARG A CA 1
ATOM 710 C C . ARG A 1 89 ? -9.085 3.204 16.044 1.00 81.94 89 ARG A C 1
ATOM 712 O O . ARG A 1 89 ? -9.595 2.752 17.059 1.00 81.94 89 ARG A O 1
ATOM 719 N N . THR A 1 90 ? -7.999 2.669 15.484 1.00 79.56 90 THR A N 1
ATOM 720 C CA . THR A 1 90 ? -7.299 1.524 16.082 1.00 79.56 90 THR A CA 1
ATOM 721 C C . THR A 1 90 ? -6.633 1.875 17.402 1.00 79.56 90 THR A C 1
ATOM 723 O O . THR A 1 90 ? -6.680 1.061 18.312 1.00 79.56 90 THR A O 1
ATOM 726 N N . LEU A 1 91 ? -6.069 3.082 17.534 1.00 79.88 91 LEU A N 1
ATOM 727 C CA . LEU A 1 91 ? -5.482 3.530 18.797 1.00 79.88 91 LEU A CA 1
ATOM 728 C C . LEU A 1 91 ? -6.557 3.670 19.882 1.00 79.88 91 LEU A C 1
ATOM 730 O O . LEU A 1 91 ? -6.386 3.166 20.984 1.00 79.88 91 LEU A O 1
ATOM 734 N N . ASN A 1 92 ? -7.694 4.281 19.545 1.00 82.62 92 ASN A N 1
ATOM 735 C CA . ASN A 1 92 ? -8.830 4.388 20.459 1.00 82.62 92 ASN A CA 1
ATOM 736 C C . ASN A 1 92 ? -9.401 3.013 20.822 1.00 82.62 92 ASN A C 1
ATOM 738 O O . ASN A 1 92 ? -9.751 2.788 21.973 1.00 82.62 92 ASN A O 1
ATOM 742 N N . GLN A 1 93 ? -9.486 2.090 19.859 1.00 81.38 93 GLN A N 1
ATOM 743 C CA . GLN A 1 93 ? -9.941 0.727 20.127 1.00 81.38 93 GLN A CA 1
ATOM 744 C C . GLN A 1 93 ? -8.986 0.009 21.083 1.00 81.38 93 GLN A C 1
ATOM 746 O O . GLN A 1 93 ? -9.444 -0.589 22.044 1.00 81.38 93 GLN A O 1
ATOM 751 N N . GLN A 1 94 ? -7.675 0.138 20.872 1.00 79.19 94 GLN A N 1
ATOM 752 C CA . GLN A 1 94 ? -6.682 -0.451 21.763 1.00 79.19 94 GLN A CA 1
ATOM 753 C C . GLN A 1 94 ? -6.768 0.132 23.180 1.00 79.19 94 GLN A C 1
ATOM 755 O O . GLN A 1 94 ? -6.713 -0.615 24.147 1.00 79.19 94 GLN A O 1
ATOM 760 N N . LEU A 1 95 ? -6.972 1.447 23.316 1.00 81.25 95 LEU A N 1
ATOM 761 C CA . LEU A 1 95 ? -7.199 2.074 24.621 1.00 81.25 95 LEU A CA 1
ATOM 762 C C . LEU A 1 95 ? -8.495 1.594 25.287 1.00 81.25 95 LEU A C 1
ATOM 764 O O . LEU A 1 95 ? -8.517 1.447 26.499 1.00 81.25 95 LEU A O 1
ATOM 768 N N . ASN A 1 96 ? -9.561 1.326 24.534 1.00 80.94 96 ASN A N 1
ATOM 769 C CA . ASN A 1 96 ? -10.786 0.763 25.110 1.00 80.94 96 ASN A CA 1
ATOM 770 C C . ASN A 1 96 ? -10.596 -0.696 25.550 1.00 80.94 96 ASN A C 1
ATOM 772 O O . ASN A 1 96 ? -11.104 -1.083 26.597 1.00 80.94 96 ASN A O 1
ATOM 776 N N . ASP A 1 97 ? -9.868 -1.490 24.763 1.00 79.62 97 ASP A N 1
ATOM 777 C CA . ASP A 1 97 ? -9.669 -2.918 25.024 1.00 79.62 97 ASP A CA 1
ATOM 778 C C . ASP A 1 97 ? -8.649 -3.166 26.155 1.00 79.62 97 ASP A C 1
ATOM 780 O O . ASP A 1 97 ? -8.807 -4.095 26.944 1.00 79.62 97 ASP A O 1
ATOM 784 N N . GLU A 1 98 ? -7.603 -2.336 26.256 1.00 75.69 98 GLU A N 1
ATOM 785 C CA . GLU A 1 98 ? -6.484 -2.513 27.198 1.00 75.69 98 GLU A CA 1
ATOM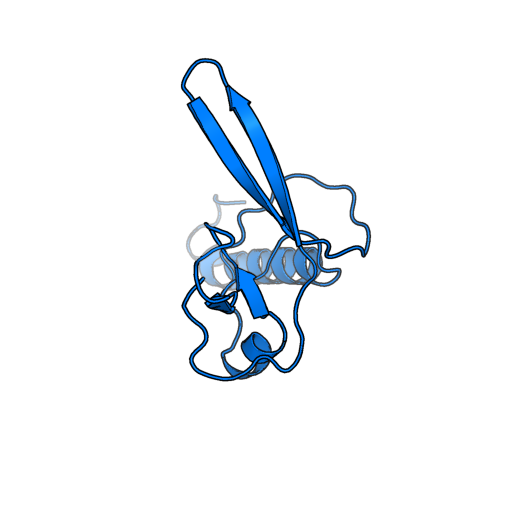 786 C C . GLU A 1 98 ? -6.445 -1.453 28.314 1.00 75.69 98 GLU A C 1
ATOM 788 O O . GLU A 1 98 ? -5.731 -1.634 29.304 1.00 75.69 98 GLU A O 1
ATOM 793 N N . GLY A 1 99 ? -7.203 -0.359 28.201 1.00 65.94 99 GLY A N 1
ATOM 794 C CA . GLY A 1 99 ? -7.122 0.794 29.109 1.00 65.94 99 GLY A CA 1
ATOM 795 C C . GLY A 1 99 ? -7.568 0.504 30.537 1.00 65.94 99 GLY A C 1
ATOM 796 O O . GLY A 1 99 ? -7.034 1.101 31.469 1.00 65.94 99 GLY A O 1
ATOM 797 N N . GLU A 1 100 ? -8.469 -0.461 30.736 1.00 67.62 100 GLU A N 1
ATOM 798 C CA . GLU A 1 100 ? -8.804 -0.945 32.082 1.00 67.62 100 GLU A CA 1
ATOM 799 C C . GLU A 1 100 ? -7.674 -1.790 32.694 1.00 67.62 100 GLU A C 1
ATOM 801 O O . GLU A 1 100 ? -7.499 -1.811 33.911 1.00 67.62 100 GLU A O 1
ATOM 806 N N . THR A 1 101 ? -6.871 -2.457 31.858 1.00 67.25 101 THR A N 1
ATOM 807 C CA . THR A 1 101 ? -5.793 -3.361 32.298 1.00 67.25 101 THR A CA 1
ATOM 808 C C . THR A 1 101 ? -4.472 -2.612 32.522 1.00 67.25 101 THR A C 1
ATOM 810 O O . THR A 1 101 ? -3.678 -2.999 33.379 1.00 67.25 101 THR A O 1
ATOM 813 N N . PHE A 1 102 ? -4.239 -1.512 31.797 1.00 61.84 102 PHE A N 1
ATOM 814 C CA . PHE A 1 102 ? -3.027 -0.690 31.889 1.00 61.84 102 PHE A CA 1
ATOM 815 C C . PHE A 1 102 ? -3.350 0.817 31.941 1.00 61.84 102 PHE A C 1
ATOM 817 O O . PHE A 1 102 ? -3.083 1.545 30.982 1.00 61.84 102 PHE A O 1
ATOM 824 N N . PRO A 1 103 ? -3.845 1.333 33.082 1.00 58.91 103 PRO A N 1
ATOM 825 C CA . PRO A 1 103 ? -4.268 2.733 33.222 1.00 58.91 103 PRO A CA 1
ATOM 826 C C . PRO A 1 103 ? -3.131 3.774 33.145 1.00 58.91 103 PRO A C 1
ATOM 828 O O . PRO A 1 103 ? -3.400 4.970 33.140 1.00 58.91 103 PRO A O 1
ATOM 831 N N . TRP A 1 104 ? -1.865 3.346 33.069 1.00 59.19 104 TRP A N 1
ATOM 832 C CA . TRP A 1 104 ? -0.680 4.220 32.998 1.00 59.19 104 TRP A CA 1
ATOM 833 C C . TRP A 1 104 ? -0.045 4.298 31.599 1.00 59.19 104 TRP A C 1
ATOM 835 O O . TRP A 1 104 ? 1.033 4.868 31.447 1.00 59.19 104 TRP A O 1
ATOM 845 N N . GLY A 1 105 ? -0.663 3.682 30.586 1.00 56.88 105 GLY A N 1
ATOM 846 C CA . GLY A 1 105 ? -0.146 3.634 29.213 1.00 56.88 105 GLY A CA 1
ATOM 847 C C . GLY A 1 105 ? -0.573 4.793 28.302 1.00 56.88 105 GLY A C 1
ATOM 848 O O . GLY A 1 105 ? -0.304 4.720 27.103 1.00 56.88 105 GLY A O 1
ATOM 849 N N . ALA A 1 106 ? -1.251 5.812 28.842 1.00 47.53 106 ALA A N 1
ATOM 850 C CA . ALA A 1 106 ? -1.749 6.982 28.112 1.00 47.53 106 ALA A CA 1
ATOM 851 C C . ALA A 1 106 ? -0.890 8.231 28.355 1.00 47.53 106 ALA A C 1
ATOM 853 O O . ALA A 1 106 ? -0.507 8.467 29.523 1.00 47.53 106 ALA A O 1
#

Secondary structure (DSSP, 8-state):
-EE-SS--SSB--EEEEEEEETTEEEEEEEE---S-----------BPPHHHHTT-EEEE-SSTTSPPEEEE--BPPTT-TTHHHHHHHHHHHHHHHHTTT-TT--